Protein AF-A0A820ULP0-F1 (afdb_monomer_lite)

Radius of gyration: 14.42 Å; chains: 1; bounding box: 39×28×34 Å

Sequence (81 aa):
MTETSLSIPNNVLDLRDNDFFNFIGQFCGQDIVEYFKLLGVRSVDSLLGIDDIFLPLQEDYLELVDVKKKLAFHHSDGSYV

pLDDT: mean 81.98, std 13.28, range [38.16, 95.44]

Secondary structure (DSSP, 8-state):
---------S-GGG-BHHHHHHHHHHHH-HHHHHHHHHTT--BHHHHHT-S-TTHHHHS--GGGHHHHHHTTPPPTTS---

Foldseek 3Di:
DDPPPLDDDPDQQPFFAPSVLVNCCVPVNNLVSVLCVVVVNGGPVSVVVDPDSCVVVQDPDPVCPVSCLVVQPAHPVRDGD

Structure (mmCIF, N/CA/C/O backbone):
data_AF-A0A820ULP0-F1
#
_entry.id   AF-A0A820ULP0-F1
#
loop_
_atom_site.group_PDB
_atom_site.id
_atom_site.type_symbol
_atom_site.label_atom_id
_atom_site.label_alt_id
_atom_site.label_comp_id
_atom_site.label_asym_id
_atom_site.label_entity_id
_atom_site.label_seq_id
_atom_site.pdbx_PDB_ins_code
_atom_site.Cartn_x
_atom_site.Cartn_y
_atom_site.Cartn_z
_atom_site.occupancy
_atom_site.B_iso_or_equiv
_atom_site.auth_seq_id
_atom_site.auth_comp_id
_atom_site.auth_asym_id
_atom_site.auth_atom_id
_atom_site.pdbx_PDB_model_num
ATOM 1 N N . MET A 1 1 ? 20.067 20.948 -0.165 1.00 38.16 1 MET A N 1
ATOM 2 C CA . MET A 1 1 ? 18.800 20.287 -0.535 1.00 38.16 1 MET A CA 1
ATOM 3 C C . MET A 1 1 ? 19.049 19.648 -1.884 1.00 38.16 1 MET A C 1
ATOM 5 O O . MET A 1 1 ? 19.251 20.370 -2.846 1.00 38.16 1 MET A O 1
ATOM 9 N N . THR A 1 2 ? 19.228 18.333 -1.930 1.00 40.25 2 THR A N 1
ATOM 10 C CA . THR A 1 2 ? 19.441 17.607 -3.187 1.00 40.25 2 THR A CA 1
ATOM 11 C C . THR A 1 2 ? 18.104 17.494 -3.903 1.00 40.25 2 THR A C 1
ATOM 13 O O . THR A 1 2 ? 17.213 16.803 -3.412 1.00 40.25 2 THR A O 1
ATOM 16 N N . GLU A 1 3 ? 17.958 18.200 -5.026 1.00 47.75 3 GLU A N 1
ATOM 17 C CA . GLU A 1 3 ? 16.879 17.987 -5.990 1.00 47.75 3 GLU A CA 1
ATOM 18 C C . GLU A 1 3 ? 16.893 16.511 -6.385 1.00 47.75 3 GLU A C 1
ATOM 20 O O . GLU A 1 3 ? 17.762 16.046 -7.121 1.00 47.75 3 GLU A O 1
ATOM 25 N N . THR A 1 4 ? 15.974 15.733 -5.822 1.00 55.97 4 THR A N 1
ATOM 26 C CA . THR A 1 4 ? 15.750 14.370 -6.292 1.00 55.97 4 THR A CA 1
ATOM 27 C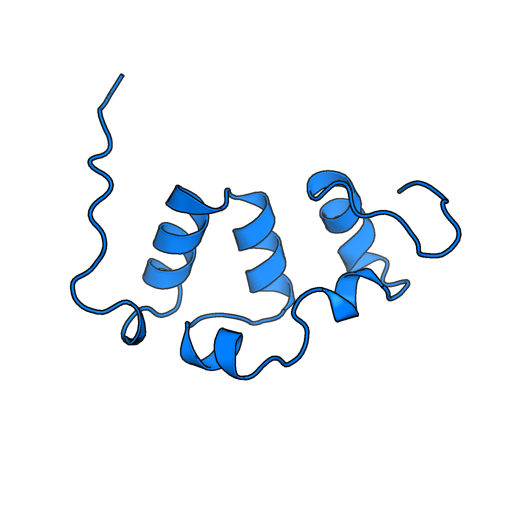 C . THR A 1 4 ? 14.959 14.555 -7.574 1.00 55.97 4 THR A C 1
ATOM 29 O O . THR A 1 4 ? 13.772 14.866 -7.515 1.00 55.97 4 THR A O 1
ATOM 32 N N . SER A 1 5 ? 15.622 14.509 -8.734 1.00 55.50 5 SER A N 1
ATOM 33 C CA . SER A 1 5 ? 14.903 14.588 -10.004 1.00 55.50 5 SER A CA 1
ATOM 34 C C . SER A 1 5 ? 13.882 13.455 -10.006 1.00 55.50 5 SER A C 1
ATOM 36 O O . SER A 1 5 ? 14.271 12.287 -9.950 1.00 55.50 5 SER A O 1
ATOM 38 N N . LEU A 1 6 ? 12.596 13.801 -10.008 1.00 60.44 6 LEU A N 1
ATOM 39 C CA . LEU A 1 6 ? 11.493 12.850 -10.083 1.00 60.44 6 LEU A CA 1
ATOM 40 C C . LEU A 1 6 ? 11.531 12.214 -11.474 1.00 60.44 6 LEU A C 1
ATOM 42 O O . LEU A 1 6 ? 10.878 12.683 -12.404 1.00 60.44 6 LEU A O 1
ATOM 46 N N . SER A 1 7 ? 12.369 11.193 -11.653 1.00 68.50 7 SER A N 1
ATOM 47 C CA . SER A 1 7 ? 12.417 10.448 -12.903 1.00 68.50 7 SER A CA 1
ATOM 48 C C . SER A 1 7 ? 11.289 9.431 -12.880 1.00 68.50 7 SER A C 1
ATOM 50 O O . SER A 1 7 ? 11.349 8.440 -12.150 1.00 68.50 7 SER A O 1
ATOM 52 N N . ILE A 1 8 ? 10.256 9.677 -13.680 1.00 73.19 8 ILE A N 1
ATOM 53 C CA . ILE A 1 8 ? 9.246 8.661 -13.958 1.00 73.19 8 ILE A CA 1
ATOM 54 C C . ILE A 1 8 ? 9.950 7.546 -14.749 1.00 73.19 8 ILE A C 1
ATOM 56 O O . ILE A 1 8 ? 10.603 7.844 -15.754 1.00 73.19 8 ILE A O 1
ATOM 60 N N . PRO A 1 9 ? 9.883 6.283 -14.304 1.00 77.31 9 PRO A N 1
ATOM 61 C CA . PRO A 1 9 ? 10.502 5.184 -15.024 1.00 77.31 9 PRO A CA 1
ATOM 62 C C . PRO A 1 9 ? 9.830 4.999 -16.387 1.00 77.31 9 PRO A C 1
ATOM 64 O O . PRO A 1 9 ? 8.632 5.228 -16.538 1.00 77.31 9 PRO A O 1
ATOM 67 N N . ASN A 1 10 ? 10.604 4.545 -17.376 1.00 82.81 10 ASN A N 1
ATOM 68 C CA . ASN A 1 10 ? 10.124 4.363 -18.752 1.00 82.81 10 ASN A CA 1
ATOM 69 C C . ASN A 1 10 ? 8.906 3.430 -18.845 1.00 82.81 10 ASN A C 1
ATOM 71 O O . ASN A 1 10 ? 8.083 3.585 -19.743 1.00 82.81 10 ASN A O 1
ATOM 75 N N . ASN A 1 11 ? 8.798 2.470 -17.923 1.00 88.00 11 ASN A N 1
ATOM 76 C CA . ASN A 1 11 ? 7.646 1.595 -17.794 1.00 88.00 11 ASN A CA 1
ATOM 77 C C . ASN A 1 11 ? 7.382 1.280 -16.317 1.00 88.00 11 ASN A C 1
ATOM 79 O O . ASN A 1 11 ? 8.155 0.580 -15.667 1.00 88.00 11 ASN A O 1
ATOM 83 N N . VAL A 1 12 ? 6.271 1.788 -15.788 1.00 87.12 12 VAL A N 1
ATOM 84 C CA . VAL A 1 12 ? 5.859 1.540 -14.398 1.00 87.12 12 VAL A CA 1
ATOM 85 C C . VAL A 1 12 ? 5.416 0.093 -14.164 1.00 87.12 12 VAL A C 1
ATOM 87 O O . VAL A 1 12 ? 5.487 -0.383 -13.035 1.00 87.12 12 VAL A O 1
ATOM 90 N N . LEU A 1 13 ? 5.003 -0.630 -15.212 1.00 89.25 13 LEU A N 1
ATOM 91 C CA . LEU A 1 13 ? 4.508 -2.008 -15.099 1.00 89.25 13 LEU A CA 1
ATOM 92 C C . LEU A 1 13 ? 5.608 -3.001 -14.701 1.00 89.25 13 LEU A C 1
ATOM 94 O O . LEU A 1 13 ? 5.318 -4.022 -14.075 1.00 89.25 13 LEU A O 1
ATOM 98 N N . ASP A 1 14 ? 6.865 -2.669 -15.000 1.00 89.88 14 ASP A N 1
ATOM 99 C CA . ASP A 1 14 ? 8.026 -3.513 -14.701 1.00 89.88 14 ASP A CA 1
ATOM 100 C C . ASP A 1 14 ? 8.489 -3.378 -13.243 1.00 89.88 14 ASP A C 1
ATOM 102 O O . ASP A 1 14 ? 9.307 -4.167 -12.770 1.00 89.88 14 ASP A O 1
ATOM 106 N N . LEU A 1 15 ? 7.957 -2.399 -12.502 1.00 90.81 15 LEU A N 1
ATOM 107 C CA . LEU A 1 15 ? 8.338 -2.179 -11.115 1.00 90.81 15 LEU A CA 1
ATOM 108 C C . LEU A 1 15 ? 7.847 -3.325 -10.228 1.00 90.81 15 LEU A C 1
ATOM 110 O O . LEU A 1 15 ? 6.665 -3.699 -10.232 1.00 90.81 15 LEU A O 1
ATOM 114 N N . ARG A 1 16 ? 8.776 -3.848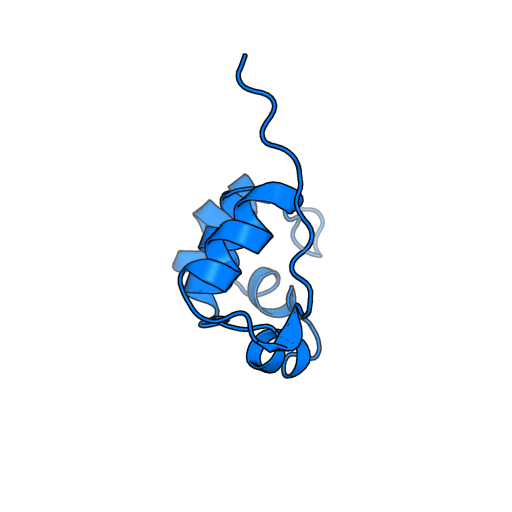 -9.426 1.00 93.19 16 ARG A N 1
ATOM 115 C CA . ARG A 1 16 ? 8.562 -4.910 -8.443 1.00 93.19 16 ARG A CA 1
ATOM 116 C C . ARG A 1 16 ? 9.318 -4.594 -7.158 1.00 93.19 16 ARG A C 1
ATOM 118 O O . ARG A 1 16 ? 10.345 -3.918 -7.179 1.00 93.19 16 ARG A O 1
ATOM 125 N N . ASP A 1 17 ? 8.813 -5.117 -6.049 1.00 94.81 17 ASP A N 1
ATOM 126 C CA . ASP A 1 17 ? 9.471 -5.128 -4.747 1.00 94.81 17 ASP A CA 1
ATOM 127 C C . ASP A 1 17 ? 10.026 -3.754 -4.353 1.00 94.81 17 ASP A C 1
ATOM 129 O O . ASP A 1 17 ? 9.281 -2.782 -4.252 1.00 94.81 17 ASP A O 1
ATOM 133 N N . ASN A 1 18 ? 11.336 -3.660 -4.126 1.00 93.62 18 ASN A N 1
ATOM 134 C CA . ASN A 1 18 ? 11.978 -2.438 -3.667 1.00 93.62 18 ASN A CA 1
ATOM 135 C C . ASN A 1 18 ? 11.861 -1.299 -4.681 1.00 93.62 18 ASN A C 1
ATOM 137 O O . ASN A 1 18 ? 11.661 -0.168 -4.260 1.00 93.62 18 ASN A O 1
ATOM 141 N N . ASP A 1 19 ? 11.930 -1.568 -5.985 1.00 92.38 19 ASP A N 1
ATOM 142 C CA . ASP A 1 19 ? 11.812 -0.515 -7.002 1.00 92.38 19 ASP A CA 1
ATOM 143 C C . ASP A 1 19 ? 10.389 0.043 -7.046 1.00 92.38 19 ASP A C 1
ATOM 145 O O . ASP A 1 19 ? 10.189 1.255 -7.135 1.00 92.38 19 ASP A O 1
ATOM 149 N N . PHE A 1 20 ? 9.398 -0.834 -6.873 1.00 94.56 20 PHE A N 1
ATOM 150 C CA . PHE A 1 20 ? 8.009 -0.434 -6.682 1.00 94.56 20 PHE A CA 1
ATOM 151 C C . PHE A 1 20 ? 7.832 0.395 -5.402 1.00 94.56 20 PHE A C 1
ATOM 153 O O . PHE A 1 20 ? 7.287 1.494 -5.456 1.00 94.56 20 PHE A O 1
ATOM 160 N N . PHE A 1 21 ? 8.343 -0.068 -4.258 1.00 95.12 21 PHE A N 1
ATOM 161 C CA . PHE A 1 21 ? 8.228 0.661 -2.990 1.00 95.12 21 PHE A CA 1
ATOM 162 C C . PHE A 1 21 ? 8.971 1.995 -2.991 1.00 95.12 21 PHE A C 1
ATOM 164 O O . PHE A 1 21 ? 8.481 2.962 -2.415 1.00 95.12 21 PHE A O 1
ATOM 171 N N . ASN A 1 22 ? 10.127 2.073 -3.646 1.00 93.12 22 ASN A N 1
ATOM 172 C CA . ASN A 1 22 ? 10.879 3.313 -3.792 1.00 93.12 22 ASN A CA 1
ATOM 173 C C . ASN A 1 22 ? 10.094 4.318 -4.633 1.00 93.12 22 ASN A C 1
ATOM 175 O O . ASN A 1 22 ? 9.980 5.478 -4.243 1.00 93.12 22 ASN A O 1
ATOM 179 N N . PHE A 1 23 ? 9.507 3.864 -5.743 1.00 92.62 23 PHE A N 1
ATOM 180 C CA . PHE A 1 23 ? 8.655 4.694 -6.584 1.00 92.62 23 PHE A CA 1
ATOM 181 C C . PHE A 1 23 ? 7.431 5.198 -5.808 1.00 92.62 23 PHE A C 1
ATOM 183 O O . PHE A 1 23 ? 7.233 6.403 -5.685 1.00 92.62 23 PHE A O 1
ATOM 190 N N . ILE A 1 24 ? 6.655 4.305 -5.190 1.00 92.81 24 ILE A N 1
ATOM 191 C CA . ILE A 1 24 ? 5.495 4.696 -4.376 1.00 92.81 24 ILE A CA 1
ATOM 192 C C . ILE A 1 24 ? 5.913 5.631 -3.235 1.00 92.81 24 ILE A C 1
ATOM 194 O O . ILE A 1 24 ? 5.273 6.651 -3.013 1.00 92.81 24 ILE A O 1
ATOM 198 N N . GLY A 1 25 ? 7.022 5.353 -2.553 1.00 93.81 25 GLY A N 1
ATOM 199 C CA . GLY A 1 25 ? 7.513 6.174 -1.450 1.00 93.81 25 GLY A CA 1
ATOM 200 C C . GLY A 1 25 ? 7.909 7.591 -1.862 1.00 93.81 25 GLY A C 1
ATOM 201 O O . GLY A 1 25 ? 7.728 8.518 -1.074 1.00 93.81 25 GLY A O 1
ATOM 202 N N . GLN A 1 26 ? 8.414 7.775 -3.085 1.00 91.69 26 GLN A N 1
ATOM 203 C CA . GLN A 1 26 ? 8.749 9.094 -3.626 1.00 91.69 26 GLN A CA 1
ATOM 204 C C . GLN A 1 26 ? 7.510 9.948 -3.918 1.00 91.69 26 GLN A C 1
ATOM 206 O O . GLN A 1 26 ? 7.555 11.158 -3.708 1.00 91.69 26 GLN A O 1
ATOM 211 N N . PHE A 1 27 ? 6.421 9.340 -4.397 1.00 89.19 27 PHE A N 1
ATOM 212 C CA . PHE A 1 27 ? 5.245 10.077 -4.880 1.00 89.19 27 PHE A CA 1
ATOM 213 C C . PHE A 1 27 ? 4.058 10.080 -3.907 1.00 89.19 27 PHE A C 1
ATOM 215 O O . PHE A 1 27 ? 3.290 11.037 -3.883 1.00 89.19 27 PHE A O 1
ATOM 222 N N . CYS A 1 28 ? 3.905 9.031 -3.104 1.00 88.94 28 CYS A N 1
ATOM 223 C CA . CYS A 1 28 ? 2.765 8.810 -2.209 1.00 88.94 28 CYS A CA 1
ATOM 224 C C . CYS A 1 28 ? 3.155 8.823 -0.721 1.00 88.94 28 CYS A C 1
ATOM 226 O O . CYS A 1 28 ? 2.277 8.795 0.137 1.00 88.94 28 CYS A O 1
ATOM 228 N N . GLY A 1 29 ? 4.452 8.877 -0.407 1.00 90.81 29 GLY A N 1
ATOM 229 C CA . GLY A 1 29 ? 4.957 8.885 0.965 1.00 90.81 29 GLY A CA 1
ATOM 230 C C . GLY A 1 29 ? 5.158 7.491 1.565 1.00 90.81 29 GLY A C 1
ATOM 231 O O . GLY A 1 29 ? 4.719 6.471 1.033 1.00 90.81 29 GLY A O 1
ATOM 232 N N . GLN A 1 30 ? 5.874 7.448 2.690 1.00 92.44 30 GLN A N 1
ATOM 233 C CA . GL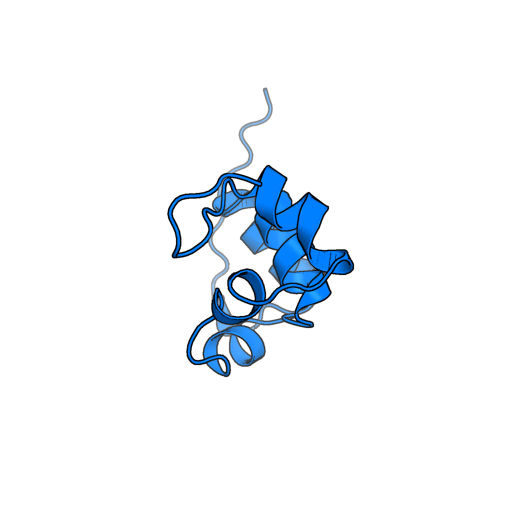N A 1 30 ? 6.287 6.190 3.326 1.00 92.44 30 GLN A CA 1
ATOM 234 C C . GLN A 1 30 ? 5.132 5.450 4.010 1.00 92.44 30 GLN A C 1
ATOM 236 O O . GLN A 1 30 ? 5.155 4.222 4.056 1.00 92.44 30 GLN A O 1
ATOM 241 N N . ASP A 1 31 ? 4.099 6.162 4.463 1.00 90.50 31 ASP A N 1
ATOM 242 C CA . ASP A 1 31 ? 2.936 5.540 5.107 1.00 90.50 31 ASP A CA 1
ATOM 243 C C . ASP A 1 31 ? 2.167 4.636 4.127 1.00 90.50 31 ASP A C 1
ATOM 245 O O . ASP A 1 31 ? 1.753 3.531 4.478 1.00 90.50 31 ASP A O 1
ATOM 249 N N . ILE A 1 32 ? 2.066 5.045 2.855 1.00 91.06 32 ILE A N 1
ATOM 250 C CA . ILE A 1 32 ? 1.472 4.225 1.788 1.00 91.06 32 ILE A CA 1
ATOM 251 C C . ILE A 1 32 ? 2.352 3.011 1.462 1.00 91.06 32 ILE A C 1
ATOM 253 O O . ILE A 1 32 ? 1.834 1.928 1.196 1.00 91.06 32 ILE A O 1
ATOM 257 N N . VAL A 1 33 ? 3.681 3.149 1.521 1.00 93.81 33 VAL A N 1
ATOM 258 C CA . VAL A 1 33 ? 4.603 2.016 1.329 1.00 93.81 33 VAL A CA 1
ATOM 259 C C . VAL A 1 33 ? 4.424 0.969 2.427 1.00 93.81 33 VAL A C 1
ATOM 261 O O . VAL A 1 33 ? 4.389 -0.226 2.135 1.00 93.81 33 VAL A O 1
ATOM 264 N N . GLU A 1 34 ? 4.319 1.399 3.683 1.00 91.00 34 GLU A N 1
ATOM 265 C CA . GLU A 1 34 ? 4.058 0.511 4.819 1.00 91.00 34 GLU A CA 1
ATOM 266 C C . GLU A 1 34 ? 2.714 -0.201 4.654 1.00 91.00 34 GLU A C 1
ATOM 268 O O . GLU A 1 34 ? 2.647 -1.425 4.776 1.00 91.00 34 GLU A O 1
ATOM 273 N N . TYR A 1 35 ? 1.680 0.540 4.255 1.00 90.88 35 TYR A N 1
ATOM 274 C CA . TYR A 1 35 ? 0.370 -0.027 3.970 1.00 90.88 35 TYR A CA 1
ATOM 275 C C . TYR A 1 35 ? 0.411 -1.089 2.860 1.00 90.88 35 TYR A C 1
ATOM 277 O O . TYR A 1 35 ? -0.053 -2.211 3.053 1.00 90.88 35 TYR A O 1
ATOM 285 N N . PHE A 1 36 ? 1.041 -0.795 1.721 1.00 93.62 36 PHE A N 1
ATOM 286 C CA . PHE A 1 36 ? 1.148 -1.748 0.612 1.00 93.62 36 PHE A CA 1
ATOM 287 C C . PHE A 1 36 ? 1.948 -2.999 0.987 1.00 93.62 36 PHE A C 1
ATOM 289 O O . PHE A 1 36 ? 1.590 -4.099 0.566 1.00 93.62 36 PHE A O 1
ATOM 296 N N . LYS A 1 37 ? 2.978 -2.868 1.832 1.00 92.25 37 LYS A N 1
ATOM 297 C CA . LYS A 1 37 ? 3.704 -4.026 2.375 1.00 92.25 37 LYS A CA 1
ATOM 298 C C . LYS A 1 37 ? 2.803 -4.927 3.216 1.00 92.25 37 LYS A C 1
ATOM 300 O O . LYS A 1 37 ? 2.898 -6.143 3.067 1.00 92.25 37 LYS A O 1
ATOM 305 N N . LEU A 1 38 ? 1.932 -4.357 4.052 1.00 89.38 38 LEU A N 1
ATOM 306 C CA . LEU A 1 38 ? 0.969 -5.129 4.848 1.00 89.38 38 LEU A CA 1
ATOM 307 C C . LEU A 1 38 ? -0.047 -5.858 3.968 1.00 89.38 38 LEU A C 1
ATOM 309 O O . LEU A 1 38 ? -0.365 -7.013 4.232 1.00 89.38 38 LEU A O 1
ATOM 313 N N . LEU A 1 39 ? -0.494 -5.219 2.886 1.00 89.50 39 LEU A N 1
ATOM 314 C CA . LEU A 1 39 ? -1.397 -5.838 1.913 1.00 89.50 39 LEU A CA 1
ATOM 315 C C . LEU A 1 39 ? -0.720 -6.874 1.003 1.00 89.50 39 LEU A C 1
ATOM 317 O O . LEU A 1 39 ? -1.390 -7.514 0.197 1.00 89.50 39 LEU A O 1
ATOM 321 N N . GLY A 1 40 ? 0.606 -7.024 1.073 1.00 91.00 40 GLY A N 1
ATOM 322 C CA . GLY A 1 40 ? 1.351 -7.869 0.140 1.00 91.00 40 GLY A CA 1
ATOM 323 C C . GLY A 1 40 ? 1.370 -7.331 -1.297 1.00 91.00 40 GLY A C 1
ATOM 324 O O . GLY A 1 40 ? 1.688 -8.077 -2.223 1.00 91.00 40 GLY A O 1
ATOM 325 N N . VAL A 1 41 ? 1.076 -6.042 -1.492 1.00 94.94 41 VAL A N 1
ATOM 326 C CA . VAL A 1 41 ? 1.153 -5.357 -2.786 1.00 94.94 41 VAL A CA 1
ATOM 327 C C . VAL A 1 41 ? 2.606 -5.013 -3.064 1.00 94.94 41 VAL A C 1
ATOM 329 O O . VAL A 1 41 ? 3.196 -4.143 -2.426 1.00 94.94 41 VAL A O 1
ATOM 332 N N . ARG A 1 42 ? 3.208 -5.724 -4.014 1.00 95.44 42 ARG A N 1
ATOM 333 C CA . ARG A 1 42 ? 4.652 -5.650 -4.306 1.00 95.44 42 ARG A CA 1
ATOM 334 C C . ARG A 1 42 ? 4.934 -5.228 -5.741 1.00 95.44 42 ARG A C 1
ATOM 336 O O . ARG A 1 42 ? 6.070 -5.304 -6.197 1.00 95.44 42 ARG A O 1
ATOM 343 N N . SER A 1 43 ? 3.904 -4.853 -6.486 1.00 95.25 43 SER A N 1
ATOM 344 C CA . SER A 1 43 ? 4.001 -4.560 -7.907 1.00 95.25 43 SER A CA 1
ATOM 345 C C . SER A 1 43 ? 2.773 -3.831 -8.425 1.00 95.25 43 SER A C 1
ATOM 347 O O . SER A 1 43 ? 1.698 -3.938 -7.829 1.00 95.25 43 SER A O 1
ATOM 349 N N . VAL A 1 44 ? 2.907 -3.176 -9.583 1.00 91.94 44 VAL A N 1
ATOM 350 C CA . VAL A 1 44 ? 1.750 -2.589 -10.275 1.00 91.94 44 VAL A CA 1
ATOM 351 C C . VAL A 1 44 ? 0.716 -3.658 -10.630 1.00 91.94 44 VAL A C 1
ATOM 353 O O . VAL A 1 44 ? -0.464 -3.436 -10.406 1.00 91.94 44 VAL A O 1
ATOM 356 N N . ASP A 1 45 ? 1.134 -4.849 -11.063 1.00 91.94 45 ASP A N 1
ATOM 357 C CA . ASP A 1 45 ? 0.192 -5.935 -11.373 1.00 91.94 45 ASP A CA 1
ATOM 358 C C . ASP A 1 45 ? -0.599 -6.394 -10.141 1.00 91.94 45 ASP A C 1
ATOM 360 O O . ASP A 1 45 ? -1.809 -6.581 -10.221 1.00 91.94 45 ASP A O 1
ATOM 364 N N . SER A 1 46 ? 0.057 -6.539 -8.982 1.00 92.56 46 SER A N 1
ATOM 365 C CA . SER A 1 46 ? -0.637 -6.896 -7.737 1.00 92.5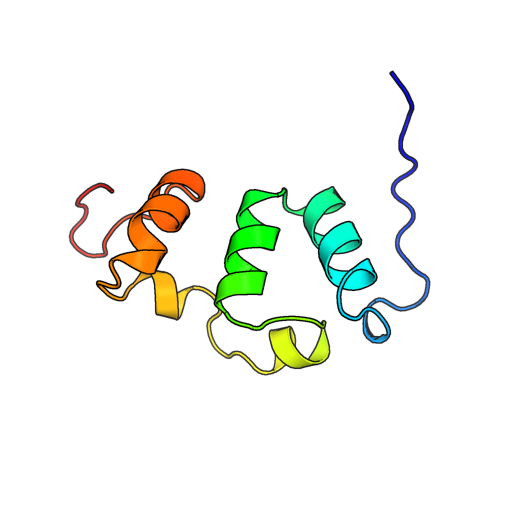6 46 SER A CA 1
ATOM 366 C C . SER A 1 46 ? -1.563 -5.784 -7.251 1.00 92.56 46 SER A C 1
ATOM 368 O O . SER A 1 46 ? -2.612 -6.076 -6.693 1.00 92.56 46 SER A O 1
ATOM 370 N N . LEU A 1 47 ? -1.196 -4.522 -7.493 1.00 92.25 47 LEU A N 1
ATOM 371 C CA . LEU A 1 47 ? -2.013 -3.364 -7.147 1.00 92.25 47 LEU A CA 1
ATOM 372 C C . LEU A 1 47 ? -3.271 -3.300 -8.020 1.00 92.25 47 LEU A C 1
ATOM 374 O O . LEU A 1 47 ? -4.364 -3.112 -7.504 1.00 92.25 47 LEU A O 1
ATOM 378 N N . LEU A 1 48 ? -3.114 -3.488 -9.333 1.00 90.44 48 LEU A N 1
ATOM 379 C CA . LEU A 1 48 ? -4.221 -3.497 -10.292 1.00 90.44 48 LEU A CA 1
ATOM 380 C C . LEU A 1 48 ? -5.151 -4.704 -10.119 1.00 90.44 48 LEU A C 1
ATOM 382 O O . LEU A 1 48 ? -6.287 -4.661 -10.579 1.00 90.44 48 LEU A O 1
ATOM 386 N N . GLY A 1 49 ? -4.681 -5.774 -9.473 1.00 89.62 49 GLY A N 1
ATOM 387 C CA . GLY A 1 49 ? -5.499 -6.933 -9.120 1.00 89.62 49 GLY A CA 1
ATOM 388 C C . GLY A 1 49 ? -6.407 -6.727 -7.903 1.00 89.62 49 GLY A C 1
ATOM 389 O O . GLY A 1 49 ? -7.133 -7.653 -7.551 1.00 89.62 49 GLY A O 1
ATOM 390 N N . ILE A 1 50 ? -6.355 -5.565 -7.243 1.00 90.06 50 ILE A N 1
ATOM 391 C CA . ILE A 1 50 ? -7.182 -5.246 -6.077 1.00 90.06 50 ILE A CA 1
ATOM 392 C C . ILE A 1 50 ? -8.292 -4.279 -6.494 1.00 90.06 50 ILE A C 1
ATOM 394 O O . ILE A 1 50 ? -8.012 -3.175 -6.955 1.00 90.06 50 ILE A O 1
ATOM 398 N N . ASP A 1 51 ? -9.544 -4.681 -6.272 1.00 87.62 51 ASP A N 1
ATOM 399 C CA . ASP A 1 51 ? -10.722 -3.873 -6.615 1.00 87.62 51 ASP A CA 1
ATOM 400 C C . ASP A 1 51 ? -10.815 -2.586 -5.779 1.00 87.62 51 ASP A C 1
ATOM 402 O O . ASP A 1 51 ? -11.067 -1.506 -6.311 1.00 87.62 51 ASP A O 1
ATOM 406 N N . ASP A 1 52 ? -10.590 -2.697 -4.467 1.00 88.31 52 ASP A N 1
ATOM 407 C CA . ASP A 1 52 ? -10.545 -1.562 -3.545 1.00 88.31 52 ASP A CA 1
ATOM 408 C C . ASP A 1 52 ? -9.389 -1.728 -2.556 1.00 88.31 52 ASP A C 1
ATOM 410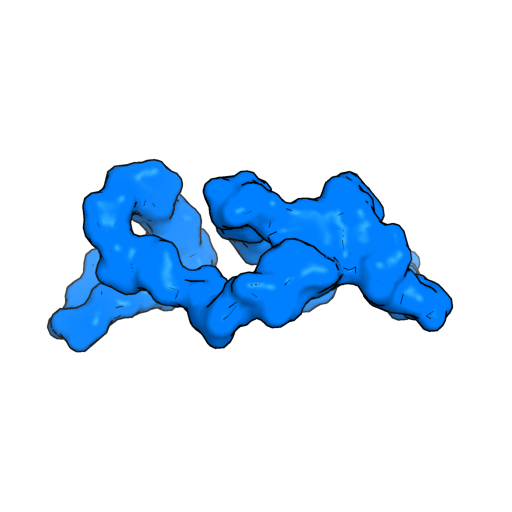 O O . ASP A 1 52 ? -9.424 -2.537 -1.624 1.00 88.31 52 ASP A O 1
ATOM 414 N N . ILE A 1 53 ? -8.345 -0.927 -2.765 1.00 87.50 53 ILE A N 1
ATOM 415 C CA . ILE A 1 53 ? -7.138 -0.948 -1.941 1.00 87.50 53 ILE A CA 1
ATOM 416 C C . ILE A 1 53 ? -7.375 -0.415 -0.533 1.00 87.50 53 ILE A C 1
ATOM 418 O O . ILE A 1 53 ? -6.498 -0.592 0.299 1.00 87.50 53 ILE A O 1
ATOM 422 N N . PHE A 1 54 ? -8.504 0.231 -0.239 1.00 84.62 54 PHE A N 1
ATOM 423 C CA . PHE A 1 54 ? -8.828 0.772 1.083 1.00 84.62 54 PHE A CA 1
ATOM 424 C C . PHE A 1 54 ? -9.810 -0.103 1.861 1.00 84.62 54 PHE A C 1
ATOM 426 O O . PHE A 1 54 ? -10.018 0.150 3.047 1.00 84.62 54 PHE A O 1
ATOM 433 N N . LEU A 1 55 ? -10.367 -1.149 1.243 1.00 84.50 55 LEU A N 1
ATOM 434 C CA . LEU A 1 55 ? -11.272 -2.086 1.909 1.00 84.50 55 LEU A CA 1
ATOM 435 C C . LEU A 1 55 ? -10.677 -2.650 3.217 1.00 84.50 55 LEU A C 1
ATOM 437 O O . LEU A 1 55 ? -11.373 -2.624 4.229 1.00 84.50 55 LEU A O 1
ATOM 441 N N . PRO A 1 56 ? -9.386 -3.043 3.287 1.00 84.06 56 PRO A N 1
ATOM 442 C CA . PRO A 1 56 ? -8.789 -3.501 4.543 1.00 84.06 56 PRO A CA 1
ATOM 443 C C . PRO A 1 56 ? -8.789 -2.446 5.660 1.00 84.06 56 PRO A C 1
ATOM 445 O O . PRO A 1 56 ? -8.855 -2.804 6.832 1.00 84.06 56 PRO A O 1
ATOM 448 N N . LEU A 1 57 ? -8.751 -1.146 5.337 1.00 79.75 57 LEU A N 1
ATOM 449 C CA . LEU A 1 57 ? -8.825 -0.079 6.346 1.00 79.75 57 LEU A CA 1
ATOM 450 C C . LEU A 1 57 ? -10.225 0.067 6.955 1.00 79.75 57 LEU A C 1
ATOM 452 O O . LEU A 1 57 ? -10.360 0.662 8.024 1.00 79.75 57 LEU A O 1
ATOM 456 N N . GLN A 1 58 ? -11.258 -0.483 6.320 1.00 79.50 58 GLN A N 1
ATOM 457 C CA . GLN A 1 58 ? -12.622 -0.482 6.855 1.00 79.50 58 GLN A CA 1
ATOM 458 C C . GLN A 1 58 ? -12.822 -1.558 7.933 1.00 79.50 58 GLN A C 1
ATOM 460 O O . GLN A 1 58 ? -13.733 -1.444 8.744 1.00 79.50 58 GLN A O 1
ATOM 465 N N . GLU A 1 59 ? -11.942 -2.559 7.984 1.00 79.62 59 GLU A N 1
ATOM 466 C CA . GLU A 1 59 ? -12.038 -3.711 8.883 1.00 79.62 59 GLU A CA 1
ATOM 467 C C . GLU A 1 59 ? -11.323 -3.474 10.222 1.00 79.62 59 GLU A C 1
ATOM 469 O O . GLU A 1 59 ? -10.271 -2.830 10.274 1.00 79.62 59 GLU A O 1
ATOM 474 N N . ASP A 1 60 ? -11.837 -4.035 11.316 1.00 73.75 60 ASP A N 1
ATOM 475 C CA . ASP A 1 60 ? -11.297 -3.856 12.676 1.00 73.75 60 ASP A CA 1
ATOM 476 C C . ASP A 1 60 ? -10.100 -4.779 12.980 1.00 73.75 60 ASP A C 1
ATOM 478 O O . ASP A 1 60 ? -10.089 -5.545 13.945 1.00 73.75 60 ASP A O 1
ATOM 482 N N . TYR A 1 61 ? -9.057 -4.701 12.152 1.00 77.00 61 TYR A N 1
ATOM 483 C CA . TYR A 1 61 ? -7.786 -5.384 12.402 1.00 77.00 61 TYR A CA 1
ATOM 484 C C . TYR A 1 61 ? -6.877 -4.544 13.305 1.00 77.00 61 TYR A C 1
ATOM 486 O O . TYR A 1 61 ? -6.564 -3.390 12.995 1.00 77.00 61 TYR A O 1
ATOM 494 N N . LEU A 1 62 ? -6.401 -5.138 14.406 1.00 77.44 62 LEU A N 1
ATOM 495 C CA . LEU A 1 62 ? -5.485 -4.483 15.350 1.00 77.44 62 LEU A CA 1
ATOM 496 C C . LEU A 1 62 ? -4.170 -4.076 14.674 1.00 77.44 62 LEU A C 1
ATOM 498 O O . LEU A 1 62 ? -3.628 -3.012 14.959 1.00 77.44 62 LEU A O 1
ATOM 502 N N . GLU A 1 63 ? -3.690 -4.892 13.739 1.00 78.31 63 GLU A N 1
ATOM 503 C CA . GLU A 1 63 ? -2.464 -4.678 12.972 1.00 78.31 63 GLU A CA 1
ATOM 504 C C . GLU A 1 63 ? -2.539 -3.442 12.066 1.00 78.31 63 GLU A C 1
ATOM 506 O O . GLU A 1 63 ? -1.508 -2.899 11.672 1.00 78.31 63 GLU A O 1
ATOM 511 N N . LEU A 1 64 ? -3.751 -2.978 11.745 1.00 77.50 64 LEU A N 1
ATOM 512 C CA . LEU A 1 64 ? -3.975 -1.806 10.903 1.00 77.50 64 LEU A CA 1
ATOM 513 C C . LEU A 1 64 ? -4.215 -0.528 11.707 1.00 77.50 64 LEU A C 1
ATOM 515 O O . LEU A 1 64 ? -4.233 0.540 11.105 1.00 77.50 64 LEU A O 1
ATOM 519 N N . VAL A 1 65 ? -4.361 -0.589 13.036 1.00 81.94 65 VAL A N 1
ATOM 520 C CA . VAL A 1 65 ? -4.661 0.593 13.871 1.00 81.94 65 VAL A CA 1
ATOM 521 C C . VAL A 1 65 ? -3.622 1.696 13.675 1.00 81.94 65 VAL A C 1
ATOM 523 O O . VAL A 1 65 ? -3.979 2.848 13.432 1.00 81.94 65 VAL A O 1
ATOM 526 N N . ASP A 1 66 ? -2.337 1.350 13.727 1.00 82.12 66 ASP A N 1
ATOM 527 C CA . ASP A 1 66 ? -1.263 2.336 13.585 1.00 82.12 66 ASP A CA 1
ATOM 528 C C . ASP A 1 66 ? -1.195 2.911 12.166 1.00 82.12 66 ASP A C 1
ATOM 530 O O . ASP A 1 66 ? -0.927 4.100 11.986 1.00 82.12 66 ASP A O 1
ATOM 534 N N . VAL A 1 67 ? -1.501 2.101 11.150 1.00 82.75 67 VAL A N 1
ATOM 535 C CA . VAL A 1 67 ? -1.535 2.557 9.755 1.00 82.75 67 VAL A CA 1
ATOM 536 C C . VAL A 1 67 ? -2.750 3.439 9.483 1.00 82.75 67 VAL A C 1
ATOM 538 O O . VAL A 1 67 ? -2.604 4.486 8.857 1.00 82.75 67 VAL A O 1
ATOM 541 N N . LYS A 1 68 ? -3.929 3.098 10.016 1.00 81.88 68 LYS A N 1
ATOM 542 C CA . LYS A 1 68 ? -5.134 3.936 9.926 1.00 81.88 68 LYS A CA 1
ATOM 543 C C . LYS A 1 68 ? -4.895 5.325 10.518 1.00 81.88 68 LYS A C 1
ATOM 545 O O . LYS A 1 68 ? -5.274 6.312 9.894 1.00 81.88 68 LYS A O 1
ATOM 550 N N . LYS A 1 69 ? -4.202 5.412 11.661 1.00 81.50 69 LYS A N 1
ATOM 551 C CA . LYS A 1 69 ? -3.807 6.693 12.275 1.00 81.50 69 LYS A CA 1
ATOM 552 C C . LYS A 1 69 ? -2.890 7.509 11.371 1.00 81.50 69 LYS A C 1
ATOM 554 O O . LYS A 1 69 ? -3.130 8.696 11.175 1.00 81.50 69 LYS A O 1
ATOM 559 N N . LYS A 1 70 ? -1.853 6.881 10.800 1.00 82.81 70 LYS A N 1
ATOM 560 C CA . LYS A 1 70 ? -0.903 7.552 9.891 1.00 82.81 70 LYS A CA 1
ATOM 561 C C . LYS A 1 70 ? -1.586 8.066 8.622 1.00 82.81 70 LYS A C 1
ATOM 563 O O . LYS A 1 70 ? -1.306 9.173 8.180 1.00 82.81 70 LYS A O 1
ATOM 568 N N . LEU A 1 71 ? -2.515 7.285 8.074 1.00 79.88 71 LEU A N 1
ATOM 569 C CA . LEU A 1 71 ? -3.271 7.632 6.869 1.00 79.88 71 LEU A CA 1
ATOM 570 C C . LEU A 1 71 ? -4.477 8.547 7.138 1.00 79.88 71 LEU A C 1
ATOM 572 O O . LEU A 1 71 ? -5.188 8.882 6.193 1.00 79.88 71 LEU A O 1
ATOM 576 N N . ALA A 1 72 ? -4.714 8.941 8.396 1.00 76.19 72 ALA A N 1
ATOM 577 C CA . ALA A 1 72 ? -5.892 9.692 8.827 1.00 76.19 72 ALA A CA 1
ATOM 578 C C . ALA A 1 72 ? -7.207 9.074 8.309 1.00 76.19 72 ALA A C 1
ATOM 580 O O . ALA A 1 72 ? -8.087 9.775 7.814 1.00 76.19 72 ALA A O 1
ATOM 581 N N . PHE A 1 73 ? -7.325 7.745 8.376 1.00 75.06 73 PHE A N 1
ATOM 582 C CA . PHE A 1 73 ? -8.523 7.033 7.941 1.00 75.06 73 PHE A CA 1
ATOM 583 C C . PHE A 1 73 ? -9.622 7.136 9.007 1.00 75.06 73 PHE A C 1
ATOM 585 O O . PHE A 1 73 ? -9.368 6.907 10.187 1.00 75.06 73 PHE A O 1
ATOM 592 N N . HIS A 1 74 ? -10.844 7.468 8.590 1.00 70.31 74 HIS A N 1
ATOM 593 C CA . HIS A 1 74 ?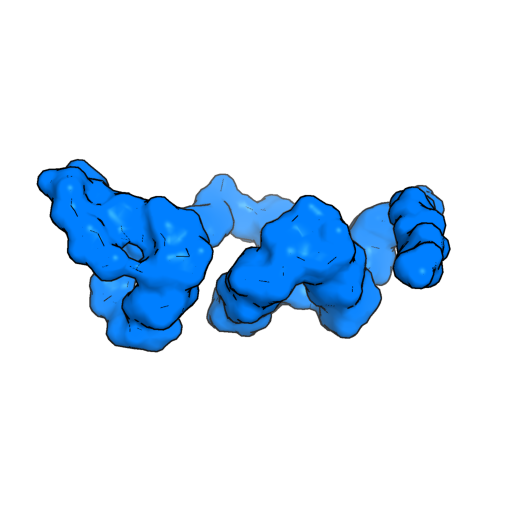 -12.002 7.602 9.477 1.00 70.31 74 HIS A CA 1
ATOM 594 C C . HIS A 1 74 ? -12.871 6.348 9.397 1.00 70.31 74 HIS A C 1
ATOM 596 O O . HIS A 1 74 ? -13.099 5.824 8.304 1.00 70.31 74 HIS A O 1
ATOM 602 N N . HIS A 1 75 ? -13.407 5.897 10.531 1.00 65.31 75 HIS A N 1
ATOM 603 C CA . HIS A 1 75 ? -14.428 4.855 10.510 1.00 65.31 75 HIS A CA 1
ATOM 604 C C . HIS A 1 75 ? -15.706 5.375 9.835 1.00 65.31 75 HIS A C 1
ATOM 606 O O . HIS A 1 75 ? -16.025 6.567 9.873 1.00 65.31 75 HIS A O 1
ATOM 612 N N . SER A 1 76 ? -16.474 4.468 9.227 1.00 63.59 76 SER A N 1
ATOM 613 C CA . SER A 1 76 ? -17.739 4.793 8.553 1.00 63.59 76 SER A CA 1
ATOM 614 C C . SER A 1 76 ? -18.814 5.353 9.492 1.00 63.59 76 SER A C 1
ATOM 616 O O . SER A 1 76 ? -19.782 5.949 9.029 1.00 63.59 76 SER A O 1
ATOM 618 N N . ASP A 1 77 ? -18.658 5.164 10.804 1.00 66.50 77 ASP A N 1
ATOM 619 C CA . ASP A 1 77 ? -19.526 5.722 11.846 1.00 66.50 77 ASP A CA 1
ATOM 620 C C . ASP A 1 77 ? -19.128 7.150 12.276 1.00 66.50 77 ASP A C 1
ATOM 622 O O . ASP A 1 77 ? -19.764 7.738 13.151 1.00 66.50 77 ASP A O 1
ATOM 626 N N . GLY A 1 78 ? -18.095 7.725 11.649 1.00 58.31 78 GLY A N 1
ATOM 627 C CA . GLY A 1 78 ? -17.580 9.056 11.960 1.00 58.31 78 GLY A CA 1
ATOM 628 C C . GLY A 1 78 ? -16.663 9.106 13.183 1.00 58.31 78 GLY A C 1
ATOM 629 O O . GLY A 1 78 ? -16.228 10.199 13.554 1.00 58.31 78 GLY A O 1
ATOM 630 N N . SER A 1 79 ? -16.353 7.964 13.806 1.00 62.75 79 SER A N 1
ATOM 631 C CA . SER A 1 79 ? -15.360 7.889 14.876 1.00 62.75 79 SER A CA 1
ATOM 632 C C . SER A 1 79 ? -13.929 7.983 14.331 1.00 62.75 79 SER A C 1
ATOM 634 O O . SER A 1 79 ? -13.629 7.639 13.181 1.00 62.75 79 SER A O 1
ATOM 636 N N . TYR A 1 80 ? -13.047 8.532 15.165 1.00 58.34 80 TYR A N 1
ATOM 637 C CA . TYR A 1 80 ? -11.635 8.739 14.854 1.00 58.34 80 TYR A CA 1
ATOM 638 C C . TYR A 1 80 ? -10.807 7.540 15.316 1.00 58.34 80 TYR A C 1
ATOM 640 O O . TYR A 1 80 ? -11.118 6.945 16.351 1.00 58.34 80 TYR A O 1
ATOM 648 N N . VAL A 1 81 ? -9.722 7.259 14.592 1.00 60.53 81 VAL A N 1
ATOM 649 C CA . VAL A 1 81 ? -8.637 6.375 15.048 1.00 60.53 81 VAL A CA 1
ATOM 650 C C . VAL A 1 81 ? -7.550 7.188 15.739 1.00 60.53 81 VAL A C 1
ATOM 652 O O . VAL A 1 81 ? -7.180 8.253 15.197 1.00 60.53 81 VAL A O 1
#